Protein AF-A0A355IML1-F1 (afdb_monomer_lite)

Foldseek 3Di:
DDKDWDQPPQCVCVVQQCVFPVDVVVCVVQVNQWTKMFDDDVHTDKIWTWHDPDPPDIDTPGID

Radius of gyration: 11.42 Å; chains: 1; bounding box: 27×21×32 Å

pLDDT: mean 97.19, std 1.23, range [92.75, 98.44]

Structure (mmCIF, N/CA/C/O backbone):
data_AF-A0A355IML1-F1
#
_entry.id   AF-A0A355IML1-F1
#
loop_
_atom_site.group_PDB
_atom_site.id
_atom_site.type_symbol
_atom_site.label_atom_id
_atom_site.label_alt_id
_atom_site.label_comp_id
_atom_site.label_asym_id
_atom_site.label_entity_id
_atom_site.label_seq_id
_atom_site.pdbx_PDB_ins_code
_atom_site.Cartn_x
_atom_site.Cartn_y
_atom_site.Cartn_z
_atom_site.occupancy
_atom_site.B_iso_or_equiv
_atom_site.auth_seq_id
_atom_site.auth_comp_id
_atom_site.auth_asym_id
_atom_site.auth_atom_id
_atom_site.pdbx_PDB_model_num
ATOM 1 N N . MET A 1 1 ? -7.725 -2.312 -17.034 1.00 94.19 1 MET A N 1
ATOM 2 C CA . MET A 1 1 ? -7.952 -1.857 -15.642 1.00 94.19 1 MET A CA 1
ATOM 3 C C . MET A 1 1 ? -8.355 -2.997 -14.703 1.00 94.19 1 MET A C 1
ATOM 5 O O . MET A 1 1 ? -9.360 -3.659 -14.945 1.00 94.19 1 MET A O 1
ATOM 9 N N . ARG A 1 2 ? -7.575 -3.224 -13.639 1.00 97.31 2 ARG A N 1
ATOM 10 C CA . ARG A 1 2 ? -7.811 -4.214 -12.569 1.00 97.31 2 ARG A CA 1
ATOM 11 C C . ARG A 1 2 ? -7.312 -3.654 -11.237 1.00 97.31 2 ARG A C 1
ATOM 13 O O . ARG A 1 2 ? -6.207 -3.127 -11.201 1.00 97.31 2 ARG A O 1
ATOM 20 N N . ILE A 1 3 ? -8.083 -3.811 -10.163 1.00 97.94 3 ILE A N 1
ATOM 21 C CA . ILE A 1 3 ? -7.651 -3.464 -8.801 1.00 97.94 3 ILE A CA 1
ATOM 22 C C . ILE A 1 3 ? -7.311 -4.754 -8.057 1.00 97.94 3 ILE A C 1
ATOM 24 O O . ILE A 1 3 ? -8.111 -5.689 -8.060 1.00 97.94 3 ILE A O 1
ATOM 28 N N . GLU A 1 4 ? -6.142 -4.808 -7.424 1.00 97.81 4 GLU A N 1
ATOM 29 C CA . GLU A 1 4 ? -5.722 -5.945 -6.597 1.00 97.81 4 GLU A CA 1
ATOM 30 C C . GLU A 1 4 ? -5.339 -5.494 -5.190 1.00 97.81 4 GLU A C 1
ATOM 32 O O . GLU A 1 4 ? -4.651 -4.486 -5.026 1.00 97.81 4 GLU A O 1
ATOM 37 N N . ARG A 1 5 ? -5.758 -6.267 -4.179 1.00 98.06 5 ARG A N 1
ATOM 38 C CA . ARG A 1 5 ? -5.296 -6.111 -2.794 1.00 98.06 5 ARG A CA 1
ATOM 39 C C . ARG A 1 5 ? -3.964 -6.833 -2.619 1.00 98.06 5 ARG A C 1
ATOM 41 O O . ARG A 1 5 ? -3.834 -7.997 -3.000 1.00 98.06 5 ARG A O 1
ATOM 48 N N . ILE A 1 6 ? -2.993 -6.153 -2.025 1.00 97.75 6 ILE A N 1
ATOM 49 C CA . ILE A 1 6 ? -1.648 -6.670 -1.787 1.00 97.75 6 ILE A CA 1
ATOM 50 C C . ILE A 1 6 ? -1.492 -6.986 -0.302 1.00 97.75 6 ILE A C 1
ATOM 52 O O . ILE A 1 6 ? -1.507 -6.089 0.538 1.00 97.75 6 ILE A O 1
ATOM 56 N N . ASN A 1 7 ? -1.316 -8.268 0.012 1.00 92.75 7 ASN A N 1
ATOM 57 C CA . ASN A 1 7 ? -1.207 -8.730 1.398 1.00 92.75 7 ASN A CA 1
ATOM 58 C C . ASN A 1 7 ? 0.240 -8.699 1.913 1.00 92.75 7 ASN A C 1
ATOM 60 O O . ASN A 1 7 ? 0.467 -8.357 3.068 1.00 92.75 7 ASN A O 1
ATOM 64 N N . ASP A 1 8 ? 1.216 -8.967 1.039 1.00 94.31 8 ASP A N 1
ATOM 65 C CA . ASP A 1 8 ? 2.624 -9.135 1.405 1.00 94.31 8 ASP A CA 1
ATOM 66 C C . ASP A 1 8 ? 3.545 -8.247 0.571 1.00 94.31 8 ASP A C 1
ATOM 68 O O . ASP A 1 8 ? 3.217 -7.851 -0.550 1.00 94.31 8 ASP A O 1
ATOM 72 N N . ASN A 1 9 ? 4.736 -7.963 1.108 1.00 95.56 9 ASN A N 1
ATOM 73 C CA . ASN A 1 9 ? 5.761 -7.151 0.447 1.00 95.56 9 ASN A CA 1
ATOM 74 C C . ASN A 1 9 ? 5.210 -5.811 -0.095 1.00 95.56 9 ASN A C 1
ATOM 76 O O . ASN A 1 9 ? 5.539 -5.375 -1.200 1.00 95.56 9 ASN A O 1
ATOM 80 N N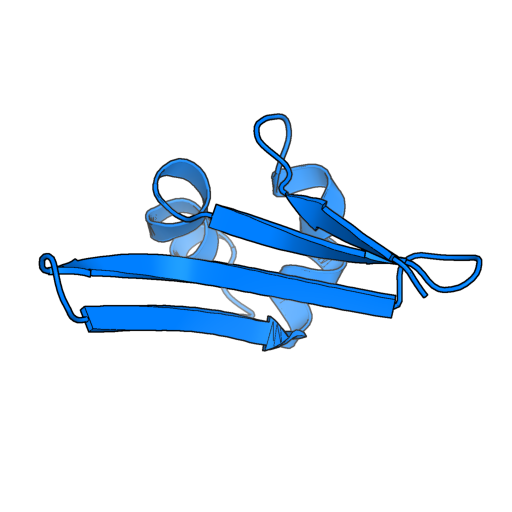 . LYS A 1 10 ? 4.342 -5.162 0.693 1.00 97.44 10 LYS A N 1
ATOM 81 C CA . LYS A 1 10 ? 3.644 -3.915 0.339 1.00 97.44 10 LYS A CA 1
ATOM 82 C C . LYS A 1 10 ? 4.616 -2.785 -0.038 1.00 97.44 10 LYS A C 1
ATOM 84 O O . LYS A 1 10 ? 4.347 -2.029 -0.967 1.00 97.44 10 LYS A O 1
ATOM 89 N N . LYS A 1 11 ? 5.792 -2.736 0.602 1.00 96.81 11 LYS A N 1
ATOM 90 C CA . LYS A 1 11 ? 6.861 -1.760 0.320 1.00 96.81 11 LYS A CA 1
ATOM 91 C C . LYS A 1 11 ? 7.445 -1.826 -1.097 1.00 96.81 11 LYS A C 1
ATOM 93 O O . LYS A 1 11 ? 8.125 -0.892 -1.499 1.00 96.81 11 LYS A O 1
ATOM 98 N N . ARG A 1 12 ? 7.153 -2.853 -1.908 1.00 97.88 12 ARG A N 1
ATOM 99 C CA . ARG A 1 12 ? 7.575 -2.870 -3.325 1.00 97.88 12 ARG A CA 1
ATOM 100 C C . ARG A 1 12 ? 6.981 -1.728 -4.165 1.00 97.88 12 ARG A C 1
ATOM 102 O O . ARG A 1 12 ? 7.414 -1.532 -5.292 1.00 97.88 12 ARG A O 1
ATOM 109 N N . PHE A 1 13 ? 5.982 -1.019 -3.637 1.00 97.88 13 PHE A N 1
ATOM 110 C CA . PHE A 1 13 ? 5.362 0.154 -4.255 1.00 97.88 13 PHE A CA 1
ATOM 111 C C . PHE A 1 13 ? 5.738 1.472 -3.557 1.00 97.88 13 PHE A C 1
ATOM 113 O O . PHE A 1 13 ? 5.022 2.460 -3.707 1.00 97.88 13 PHE A O 1
ATOM 120 N N . LEU A 1 14 ? 6.829 1.489 -2.779 1.00 97.94 14 LEU A N 1
ATOM 121 C CA . LEU A 1 14 ? 7.257 2.655 -2.002 1.00 97.94 14 LEU A CA 1
ATOM 122 C C . LEU A 1 14 ? 7.393 3.919 -2.858 1.00 97.94 14 LEU A C 1
ATOM 124 O O . LEU A 1 14 ? 6.913 4.966 -2.445 1.00 97.94 14 LEU A O 1
ATOM 128 N N . ASP A 1 15 ? 7.935 3.807 -4.073 1.00 97.94 15 ASP A N 1
ATOM 129 C CA . ASP A 1 15 ? 8.086 4.944 -4.991 1.00 97.94 15 ASP A CA 1
ATOM 130 C C . ASP A 1 15 ? 6.766 5.681 -5.262 1.00 97.94 15 ASP A C 1
ATOM 132 O O . ASP A 1 15 ? 6.764 6.899 -5.405 1.00 97.94 15 ASP A O 1
ATOM 136 N N . LEU A 1 16 ? 5.641 4.957 -5.316 1.00 98.12 16 LEU A N 1
ATOM 137 C CA . LEU A 1 16 ? 4.317 5.558 -5.488 1.00 98.12 16 LEU A CA 1
ATOM 138 C C . LEU A 1 16 ? 3.773 6.092 -4.164 1.00 98.12 16 LEU A C 1
ATOM 140 O O . LEU A 1 16 ? 3.262 7.202 -4.129 1.00 98.12 16 LEU A O 1
ATOM 144 N N . LEU A 1 17 ? 3.930 5.347 -3.067 1.00 98.25 17 LEU A N 1
ATOM 145 C CA . LEU A 1 17 ? 3.491 5.794 -1.739 1.00 98.25 17 LEU A CA 1
ATOM 146 C C . LEU A 1 17 ? 4.142 7.131 -1.341 1.00 98.25 17 LEU A C 1
ATOM 148 O O . LEU A 1 17 ? 3.463 7.993 -0.780 1.00 98.25 17 LEU A O 1
ATOM 152 N N . LEU A 1 18 ? 5.416 7.318 -1.704 1.00 98.31 18 LEU A N 1
ATOM 153 C CA . LEU A 1 18 ? 6.184 8.542 -1.468 1.00 98.31 18 LEU A CA 1
ATOM 154 C C . LEU A 1 18 ? 5.658 9.768 -2.231 1.00 98.31 18 LEU A C 1
ATOM 156 O O . LEU A 1 18 ? 5.971 10.892 -1.850 1.00 98.31 18 LEU A O 1
ATOM 160 N N . LEU A 1 19 ? 4.852 9.587 -3.286 1.00 98.19 19 LEU A N 1
ATOM 161 C CA . LEU A 1 19 ? 4.236 10.711 -4.003 1.00 98.19 19 LEU A CA 1
ATOM 162 C C . LEU A 1 19 ? 3.130 11.389 -3.182 1.00 98.19 19 LEU A C 1
ATOM 164 O O . LEU A 1 19 ? 2.880 12.578 -3.373 1.00 98.19 19 LEU A O 1
ATOM 168 N N . ALA A 1 20 ? 2.465 10.642 -2.296 1.00 97.69 20 ALA A N 1
ATOM 169 C CA . ALA A 1 20 ? 1.404 11.155 -1.428 1.00 97.69 20 ALA A CA 1
ATOM 170 C C . ALA A 1 20 ? 1.882 11.446 0.002 1.00 97.69 20 ALA A C 1
ATOM 172 O O . ALA A 1 20 ? 1.296 12.290 0.678 1.00 97.69 20 ALA A O 1
ATOM 173 N N . ASP A 1 21 ? 2.931 10.758 0.458 1.00 97.31 21 ASP A N 1
ATOM 174 C CA . ASP A 1 21 ? 3.515 10.912 1.789 1.00 97.31 21 ASP A CA 1
ATOM 175 C C . ASP A 1 21 ? 5.041 10.798 1.703 1.00 97.31 21 ASP A C 1
ATOM 177 O O . ASP A 1 21 ? 5.594 9.708 1.618 1.00 97.31 21 ASP A O 1
ATOM 181 N N . GLU A 1 22 ? 5.731 11.936 1.699 1.00 96.69 22 GLU A N 1
ATOM 182 C CA . GLU A 1 22 ? 7.183 12.018 1.479 1.00 96.69 22 GLU A CA 1
ATOM 183 C C . GLU A 1 22 ? 8.034 11.383 2.598 1.00 96.69 22 GLU A C 1
ATOM 185 O O . GLU A 1 22 ? 9.239 11.183 2.427 1.00 96.69 22 GLU A O 1
ATOM 190 N N . GLN A 1 23 ? 7.427 11.073 3.747 1.00 97.75 23 GLN A N 1
ATOM 191 C CA . GLN A 1 23 ? 8.104 10.528 4.920 1.00 97.75 23 GLN A CA 1
ATOM 192 C C . GLN A 1 23 ? 7.919 9.004 4.999 1.00 97.75 23 GLN A C 1
ATOM 194 O O . GLN A 1 23 ? 6.887 8.505 5.447 1.00 97.75 23 GLN A O 1
ATOM 199 N N . GLU A 1 24 ? 8.947 8.236 4.615 1.00 97.38 24 GLU A N 1
ATOM 200 C CA . GLU A 1 24 ? 8.899 6.762 4.680 1.00 97.38 24 GLU A CA 1
ATOM 201 C C . GLU A 1 24 ? 8.596 6.237 6.096 1.00 97.38 24 GLU A C 1
ATOM 203 O O . GLU A 1 24 ? 7.856 5.267 6.257 1.00 97.38 24 GLU A O 1
ATOM 208 N N . ASP A 1 25 ? 9.097 6.895 7.143 1.00 97.81 25 ASP A N 1
ATOM 2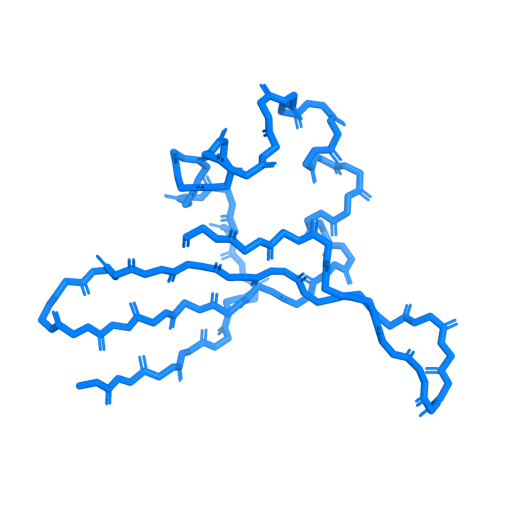09 C CA . ASP A 1 25 ? 8.831 6.496 8.528 1.00 97.81 25 ASP A CA 1
ATOM 210 C C . ASP A 1 25 ? 7.367 6.715 8.949 1.00 97.81 25 ASP A C 1
ATOM 212 O O . ASP A 1 25 ? 6.901 6.078 9.897 1.00 97.81 25 ASP A O 1
ATOM 216 N N . MET A 1 26 ? 6.629 7.590 8.259 1.00 97.50 26 MET A N 1
ATOM 217 C CA . MET A 1 26 ? 5.182 7.733 8.419 1.00 97.50 26 MET A CA 1
ATOM 218 C C . MET A 1 26 ? 4.434 6.620 7.688 1.00 97.50 26 MET A C 1
ATOM 220 O O . MET A 1 26 ? 3.543 6.014 8.290 1.00 97.50 26 MET A O 1
ATOM 224 N N . ILE A 1 27 ? 4.850 6.276 6.463 1.00 98.06 27 ILE A N 1
ATOM 225 C CA . ILE A 1 27 ? 4.343 5.113 5.711 1.00 98.06 27 ILE A CA 1
ATOM 226 C C . ILE A 1 27 ? 4.477 3.831 6.542 1.00 98.06 27 ILE A C 1
ATOM 228 O O . ILE A 1 27 ? 3.533 3.042 6.637 1.00 98.06 27 ILE A O 1
ATOM 232 N N . ASP A 1 28 ? 5.609 3.655 7.219 1.00 97.75 28 ASP A N 1
ATOM 233 C CA . ASP A 1 28 ? 5.896 2.483 8.053 1.00 97.75 28 ASP A CA 1
ATOM 234 C C . ASP A 1 28 ? 4.922 2.285 9.210 1.00 97.75 28 ASP A C 1
ATOM 236 O O . ASP A 1 28 ? 4.734 1.155 9.667 1.00 97.75 28 ASP A O 1
ATOM 240 N N . ARG A 1 29 ? 4.260 3.354 9.661 1.00 97.12 29 ARG A N 1
ATOM 241 C CA . ARG A 1 29 ? 3.292 3.283 10.761 1.00 97.12 29 ARG A CA 1
ATOM 242 C C . ARG A 1 29 ? 1.946 2.728 10.331 1.00 97.12 29 ARG A C 1
ATOM 244 O O . ARG A 1 29 ? 1.266 2.145 11.164 1.00 97.12 29 ARG A O 1
ATOM 251 N N . TYR A 1 30 ? 1.539 2.934 9.079 1.00 96.62 30 TYR A N 1
ATOM 252 C CA . TYR A 1 30 ? 0.198 2.560 8.623 1.00 96.62 30 TYR A CA 1
ATOM 253 C C . TYR A 1 30 ? 0.190 1.466 7.556 1.00 96.62 30 TYR A C 1
ATOM 255 O O . TYR A 1 30 ? -0.813 0.776 7.409 1.00 96.62 30 TYR A O 1
ATOM 263 N N . LEU A 1 31 ? 1.278 1.264 6.810 1.00 97.44 31 LEU A N 1
ATOM 264 C CA . LEU A 1 31 ? 1.331 0.264 5.742 1.00 97.44 31 LEU A CA 1
ATOM 265 C C . LEU A 1 31 ? 1.163 -1.193 6.231 1.00 97.44 31 LEU A C 1
ATOM 267 O O . LEU A 1 31 ? 0.518 -1.970 5.518 1.00 97.44 31 LEU A O 1
ATOM 271 N N . PRO A 1 32 ? 1.700 -1.607 7.402 1.00 96.31 32 PRO A N 1
ATOM 272 C CA . PRO A 1 32 ? 1.484 -2.959 7.918 1.00 96.31 32 PRO A CA 1
ATOM 273 C C . PRO A 1 32 ? 0.003 -3.257 8.176 1.00 96.31 32 PRO A C 1
ATOM 275 O O . PRO A 1 32 ? -0.508 -4.250 7.652 1.00 96.31 32 PRO A O 1
ATOM 278 N N . ASP A 1 33 ? -0.677 -2.354 8.885 1.00 95.00 33 ASP A N 1
ATOM 279 C CA . ASP A 1 33 ? -2.069 -2.510 9.331 1.00 95.00 33 ASP A CA 1
ATOM 280 C C . ASP A 1 33 ? -3.102 -2.091 8.270 1.00 95.00 33 ASP A C 1
ATOM 282 O O . ASP A 1 33 ? -4.277 -2.441 8.362 1.00 95.00 33 ASP A O 1
ATOM 286 N N . GLY A 1 34 ? -2.673 -1.345 7.250 1.00 96.19 34 GLY A N 1
ATOM 287 C CA . GLY A 1 34 ? -3.519 -0.853 6.171 1.00 96.19 34 GLY A CA 1
ATOM 288 C C . GLY A 1 34 ? -3.669 -1.825 5.006 1.00 96.19 34 GLY A C 1
ATOM 289 O O . GLY A 1 34 ? -2.749 -2.560 4.640 1.00 96.19 34 GLY A O 1
ATOM 290 N N . ASP A 1 35 ? -4.818 -1.770 4.348 1.00 97.69 35 ASP A N 1
ATOM 291 C CA . ASP A 1 35 ? -5.075 -2.484 3.108 1.00 97.69 35 ASP A CA 1
ATOM 292 C C . ASP A 1 35 ? -4.536 -1.705 1.917 1.00 97.69 35 ASP A C 1
ATOM 294 O O . ASP A 1 35 ? -5.064 -0.656 1.551 1.00 97.69 35 ASP A O 1
ATOM 298 N N . LEU A 1 36 ? -3.474 -2.238 1.308 1.00 98.38 36 LEU A N 1
ATOM 299 C CA . LEU A 1 36 ? -2.893 -1.692 0.089 1.00 98.38 36 LEU A CA 1
ATOM 300 C C . LEU A 1 36 ? -3.631 -2.243 -1.135 1.00 98.38 36 LEU A C 1
ATOM 302 O O . LEU A 1 36 ? -3.635 -3.456 -1.372 1.00 98.38 36 LEU A O 1
ATOM 306 N N . PHE A 1 37 ? -4.181 -1.346 -1.945 1.00 98.44 37 PHE A N 1
ATOM 307 C CA . PHE A 1 37 ? -4.759 -1.649 -3.249 1.00 98.44 37 PHE A CA 1
ATOM 308 C C . PHE A 1 37 ? -3.916 -1.030 -4.359 1.00 98.44 37 PHE A C 1
ATOM 310 O O . PHE A 1 37 ? 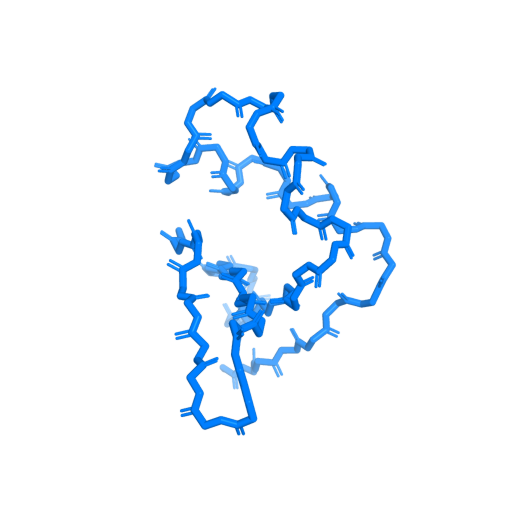-3.406 0.080 -4.223 1.00 98.44 37 PHE A O 1
ATOM 317 N N . VAL A 1 38 ? -3.788 -1.748 -5.472 1.00 98.44 38 VAL A N 1
ATOM 318 C CA . VAL A 1 38 ? -3.022 -1.307 -6.643 1.00 98.44 38 VAL A CA 1
ATOM 319 C C . VAL A 1 38 ? -3.903 -1.376 -7.878 1.00 98.44 38 VAL A C 1
ATOM 321 O O . VAL A 1 38 ? -4.531 -2.406 -8.141 1.00 98.44 38 VAL A O 1
ATOM 324 N N . LEU A 1 39 ? -3.934 -0.289 -8.647 1.00 98.31 39 LEU A N 1
ATOM 325 C CA . LEU A 1 39 ? -4.583 -0.236 -9.951 1.00 98.31 39 LEU A CA 1
ATOM 326 C C . LEU A 1 39 ? -3.581 -0.603 -11.045 1.00 98.31 39 LEU A C 1
ATOM 328 O O . LEU A 1 39 ? -2.553 0.052 -11.227 1.00 98.31 39 LEU A O 1
ATOM 332 N N . TYR A 1 40 ? -3.934 -1.618 -11.822 1.00 97.81 40 TYR A N 1
ATOM 333 C CA . TYR A 1 40 ? -3.217 -2.043 -13.014 1.00 97.81 40 TYR A CA 1
ATOM 334 C C . TYR A 1 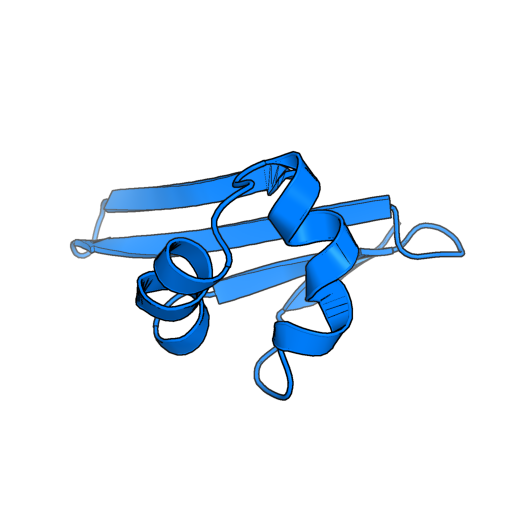40 ? -3.987 -1.653 -14.273 1.00 97.81 40 TYR A C 1
ATOM 336 O O . TYR A 1 40 ? -5.159 -2.010 -14.433 1.00 97.81 40 TYR A O 1
ATOM 344 N N . ASP A 1 41 ? -3.310 -0.985 -15.199 1.00 96.88 41 ASP A N 1
ATOM 345 C CA . ASP A 1 41 ? -3.767 -0.762 -16.569 1.00 96.88 41 ASP A CA 1
ATOM 346 C C . ASP A 1 41 ? -2.564 -0.873 -17.512 1.00 96.88 41 ASP A C 1
ATOM 348 O O . ASP A 1 41 ? -1.795 0.074 -17.667 1.00 96.88 41 ASP A O 1
ATOM 352 N N . ASP A 1 42 ? -2.335 -2.085 -18.022 1.00 94.19 42 ASP A N 1
ATOM 353 C CA . ASP A 1 42 ? -1.078 -2.602 -18.599 1.00 94.19 42 ASP A CA 1
ATOM 354 C C . ASP A 1 42 ? 0.121 -2.602 -17.631 1.00 94.19 42 ASP A C 1
ATOM 356 O O . ASP A 1 42 ? 0.772 -3.626 -17.432 1.00 94.19 42 ASP A O 1
ATOM 360 N N . ALA A 1 43 ? 0.373 -1.479 -16.967 1.00 95.19 43 ALA A N 1
ATOM 361 C CA . ALA A 1 43 ? 1.344 -1.298 -15.896 1.00 95.19 43 ALA A CA 1
ATOM 362 C C . ALA A 1 43 ? 0.653 -0.791 -14.620 1.00 95.19 43 ALA A C 1
ATOM 364 O O . ALA A 1 43 ? -0.546 -0.503 -14.614 1.00 95.19 43 ALA A O 1
ATOM 365 N N . VAL A 1 44 ? 1.411 -0.668 -13.528 1.00 97.25 44 VAL A N 1
ATOM 366 C CA . VAL A 1 44 ? 0.921 -0.006 -12.311 1.00 97.25 44 VAL A CA 1
ATOM 367 C C . VAL A 1 44 ? 0.578 1.448 -12.643 1.00 97.25 44 VAL A C 1
ATOM 369 O O . VAL A 1 44 ? 1.384 2.146 -13.261 1.00 97.25 44 VAL A O 1
ATOM 372 N N . LYS A 1 45 ? -0.624 1.886 -12.263 1.00 97.38 45 LYS A N 1
ATOM 373 C CA . LYS A 1 45 ? -1.099 3.261 -12.473 1.00 97.38 45 LYS A CA 1
ATOM 374 C C . LYS A 1 45 ? -1.227 4.056 -11.193 1.00 97.38 45 LYS A C 1
ATOM 376 O O . LYS A 1 45 ? -0.936 5.241 -11.223 1.00 97.38 45 LYS A O 1
ATOM 381 N N . SER A 1 46 ? -1.675 3.414 -10.121 1.00 97.81 46 SER A N 1
ATOM 382 C CA . SER A 1 46 ? -1.859 4.067 -8.833 1.00 97.81 46 SER A CA 1
ATOM 383 C C . SER A 1 46 ? -1.888 3.051 -7.697 1.00 97.81 46 SER A C 1
ATOM 385 O O . SER A 1 46 ? -2.096 1.847 -7.916 1.00 97.81 46 SER A O 1
ATOM 387 N N . VAL A 1 47 ? -1.705 3.551 -6.482 1.00 98.44 47 VAL A N 1
ATOM 388 C CA . VAL A 1 47 ? -1.836 2.816 -5.227 1.00 98.44 47 VAL A CA 1
ATOM 389 C C . VAL A 1 47 ? -2.734 3.575 -4.263 1.00 98.44 47 VAL A C 1
ATOM 391 O O . VAL A 1 47 ? -2.849 4.798 -4.321 1.00 98.44 47 VAL A O 1
ATOM 394 N N . CYS A 1 48 ? -3.363 2.857 -3.341 1.00 98.44 48 CYS A N 1
ATOM 395 C CA . CYS A 1 48 ? -3.934 3.481 -2.160 1.00 98.44 48 CYS A CA 1
ATOM 396 C C . CYS A 1 48 ? -3.862 2.573 -0.938 1.00 98.44 48 CYS A C 1
ATOM 398 O O . CYS A 1 48 ? -3.875 1.348 -1.062 1.00 98.44 48 CYS A O 1
ATOM 400 N N . VAL A 1 49 ? -3.800 3.184 0.243 1.00 98.44 49 VAL A N 1
ATOM 401 C CA . VAL A 1 49 ? -3.808 2.479 1.527 1.00 98.44 49 VAL A CA 1
ATOM 402 C C . VAL A 1 49 ? -5.033 2.903 2.323 1.00 98.44 49 VAL A C 1
ATOM 404 O O . VAL A 1 49 ? -5.227 4.090 2.589 1.00 98.44 49 VAL A O 1
ATOM 407 N N . VAL A 1 50 ? -5.853 1.926 2.703 1.00 98.06 50 VAL A N 1
ATOM 408 C CA . VAL A 1 50 ? -7.071 2.126 3.494 1.00 98.06 50 VAL A CA 1
ATOM 409 C C . VAL A 1 50 ? -6.872 1.538 4.884 1.00 98.06 50 VAL A C 1
ATOM 411 O O . VAL A 1 50 ? -6.480 0.381 5.009 1.00 98.06 50 VAL A O 1
ATOM 414 N N . LEU A 1 51 ? -7.149 2.316 5.928 1.00 97.38 51 LEU A N 1
ATOM 415 C CA . LEU A 1 51 ? -7.121 1.845 7.312 1.00 97.38 51 LEU A CA 1
ATOM 416 C C . LEU A 1 51 ? -8.539 1.744 7.880 1.00 97.38 51 LEU A C 1
ATOM 418 O O . LEU A 1 51 ? -9.314 2.692 7.737 1.00 97.38 51 LEU A O 1
ATOM 422 N N . PRO A 1 52 ? -8.891 0.642 8.558 1.00 95.62 52 PRO A N 1
ATOM 423 C CA . PRO A 1 52 ? -10.111 0.590 9.351 1.00 95.62 52 PRO A CA 1
ATOM 424 C C . PRO A 1 52 ? -9.961 1.477 10.598 1.00 95.62 52 PRO A C 1
ATOM 426 O O . PRO A 1 52 ? -8.963 1.386 11.311 1.00 95.62 52 PRO A O 1
ATOM 429 N N . ILE A 1 53 ? -10.952 2.329 10.864 1.00 96.19 53 ILE A N 1
ATOM 430 C CA . ILE A 1 53 ? -11.018 3.178 12.070 1.00 96.19 53 ILE A CA 1
ATOM 431 C C . ILE A 1 53 ? -12.076 2.639 13.043 1.00 96.19 53 ILE A C 1
ATOM 433 O O . ILE A 1 53 ? -11.857 2.616 14.254 1.00 96.19 53 ILE A O 1
ATOM 437 N N . SER A 1 54 ? -13.203 2.172 12.507 1.00 96.00 54 SER A N 1
ATOM 438 C CA . SER A 1 54 ? -14.302 1.505 13.215 1.00 96.00 54 SER A CA 1
ATOM 439 C C . SER A 1 54 ? -15.022 0.538 12.265 1.00 96.00 54 SER A C 1
ATOM 441 O O . SER A 1 54 ? -14.653 0.421 11.096 1.00 96.00 54 SER A O 1
ATOM 443 N N . ASP A 1 55 ? -16.070 -0.135 12.746 1.00 94.88 55 ASP A N 1
ATOM 444 C CA . ASP A 1 55 ? -16.872 -1.077 11.945 1.00 94.88 55 ASP A CA 1
ATOM 445 C C . ASP A 1 55 ? -17.547 -0.428 10.718 1.00 94.88 55 ASP A C 1
ATOM 447 O O . ASP A 1 55 ? -17.862 -1.111 9.744 1.00 94.88 55 ASP A O 1
ATOM 451 N N . ASP A 1 56 ? -17.773 0.886 10.758 1.00 97.00 56 ASP A N 1
ATOM 452 C CA . ASP A 1 56 ? -18.472 1.668 9.734 1.00 97.00 56 ASP A CA 1
ATOM 453 C C . ASP A 1 56 ? -17.615 2.775 9.099 1.00 97.00 56 ASP A C 1
ATOM 455 O O . ASP A 1 56 ? -18.059 3.427 8.151 1.00 97.00 56 ASP A O 1
ATOM 459 N N . THR A 1 57 ? -16.390 2.986 9.590 1.00 97.31 57 THR A N 1
ATOM 460 C CA . THR A 1 57 ? -15.505 4.062 9.135 1.00 97.31 57 THR A CA 1
ATOM 461 C C . THR A 1 57 ? -14.141 3.514 8.749 1.00 97.31 57 THR A C 1
ATOM 463 O O . THR A 1 57 ? -13.469 2.832 9.523 1.00 97.31 57 THR A O 1
ATOM 466 N N . CYS A 1 58 ? -13.690 3.889 7.556 1.00 97.31 58 CYS A N 1
ATOM 467 C CA . CYS A 1 58 ? -12.316 3.696 7.119 1.00 97.31 58 CYS A CA 1
ATOM 468 C C . CYS A 1 58 ? -11.701 5.032 6.703 1.00 97.31 58 CYS A C 1
ATOM 470 O O . CYS A 1 58 ? -12.405 5.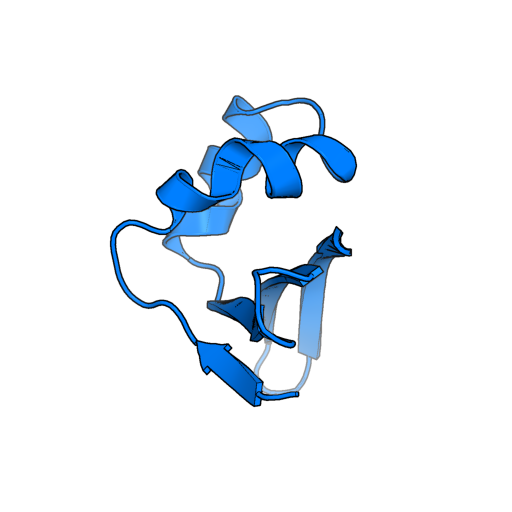981 6.352 1.00 97.31 58 CYS A O 1
ATOM 472 N N . GLU A 1 59 ? -10.378 5.097 6.751 1.00 98.06 59 GLU A N 1
ATOM 473 C CA . GLU A 1 59 ? -9.597 6.251 6.338 1.00 98.06 59 GLU A CA 1
ATOM 474 C C . GLU A 1 59 ? -8.726 5.888 5.139 1.00 98.06 59 GLU A C 1
ATOM 476 O O . GLU A 1 59 ? -8.014 4.884 5.145 1.00 98.06 59 GLU A O 1
ATOM 481 N N . LEU A 1 60 ? -8.747 6.734 4.114 1.00 98.00 60 LEU A N 1
ATOM 482 C CA . LEU A 1 60 ? -7.801 6.675 3.009 1.00 98.00 60 LEU A CA 1
ATOM 483 C C . LEU A 1 60 ? -6.508 7.381 3.438 1.00 98.00 60 LEU A C 1
ATOM 485 O O . LEU A 1 60 ? -6.419 8.603 3.346 1.00 98.00 60 LEU A O 1
ATOM 489 N N . LYS A 1 61 ? -5.522 6.626 3.939 1.00 97.62 61 LYS A N 1
ATOM 490 C CA . LYS A 1 61 ? -4.257 7.194 4.442 1.00 97.62 61 LYS A CA 1
ATOM 491 C C . LYS A 1 61 ? -3.318 7.660 3.340 1.00 97.62 61 LYS A C 1
ATOM 493 O O . LYS A 1 61 ? -2.573 8.608 3.548 1.00 97.62 61 LYS A O 1
ATOM 498 N N . ASN A 1 62 ? -3.326 6.983 2.197 1.00 98.19 62 ASN A N 1
ATOM 499 C CA . ASN A 1 62 ? -2.429 7.273 1.083 1.00 98.19 62 ASN A CA 1
ATOM 500 C C . ASN A 1 62 ? -3.162 7.013 -0.242 1.00 98.19 62 ASN A C 1
ATOM 502 O O . ASN A 1 62 ? -3.893 6.024 -0.344 1.00 98.19 62 ASN A O 1
ATOM 506 N N . ILE A 1 63 ? -2.990 7.892 -1.233 1.00 97.88 63 ILE A N 1
ATOM 507 C CA . ILE A 1 63 ? -3.450 7.701 -2.614 1.00 97.88 63 ILE A CA 1
ATOM 508 C C . ILE A 1 63 ? -2.512 8.436 -3.575 1.00 97.88 63 ILE A C 1
ATOM 510 O O . ILE A 1 63 ? -2.360 9.653 -3.476 1.00 97.88 63 ILE A O 1
ATOM 514 N N . ALA A 1 64 ? -1.904 7.693 -4.496 1.00 96.44 64 ALA A N 1
ATOM 515 C CA . ALA A 1 64 ? 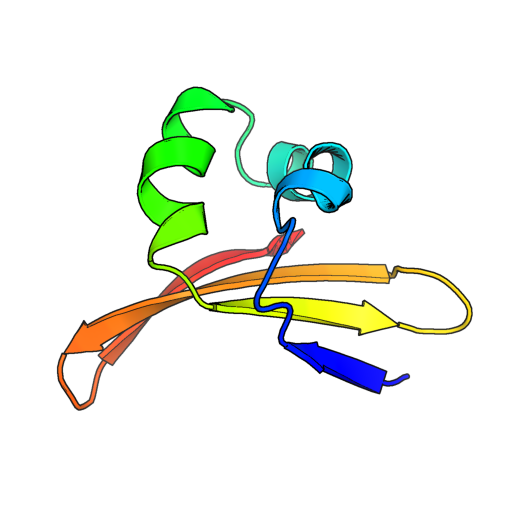-0.913 8.186 -5.451 1.00 96.44 64 ALA A CA 1
ATOM 516 C C . ALA A 1 64 ? -1.044 7.489 -6.802 1.00 96.44 64 ALA A C 1
ATOM 518 O O . ALA A 1 64 ? -1.265 6.256 -6.797 1.00 96.44 64 ALA A O 1
#

Secondary structure (DSSP, 8-state):
-EEEEE-S-GGGGHHHHHHH---HHHHHHHTTTSEEEEEEESEEEEEEEEEE-SSS-EEEEEE-

Sequence (64 aa):
MRIERINDNKKRFLDLLLLADEQEDMIDRYLPDGDLFVLYDDAVKSVCVVLPISDDTCELKNIA